Protein AF-A0A0K3BEA6-F1 (afdb_monomer)

Radius of gyration: 14.69 Å; Cα contacts (8 Å, |Δi|>4): 54; chains: 1; bounding box: 32×38×33 Å

Secondary structure (DSSP, 8-state):
--------------TT--EEEEEETTEEEEEEEETTEEEEEEEEHHHHHHHHHHHHHHHHHHHT-

Nearest PDB structures (foldseek):
  1wd1-assembly1_A  TM=5.810E-01  e=9.242E-01  Sulfolobus acidocaldarius
  4cj2-assembly2_D  TM=5.958E-01  e=9.242E-01  Sulfolobus acidocaldarius
  6rd4-assembly1_7  TM=5.572E-01  e=9.242E-01  Polytomella sp. Pringsheim 198.80
  1e8s-assembly1_A  TM=4.602E-01  e=1.619E+00  Homo sapiens
  4afi-assembly1_B  TM=4.770E-01  e=3.421E+00  Homo sapiens

Foldseek 3Di:
DDPDDPPDDDDDQDPPWDWDWDDDPQKIWIWTHDPVDTDIDIDGPVRVVVVVVVVVVVVVVVVVD

Structure (mmCIF, N/CA/C/O backbone):
data_AF-A0A0K3BEA6-F1
#
_entry.id   AF-A0A0K3BEA6-F1
#
loop_
_atom_site.group_PDB
_atom_site.id
_atom_site.type_symbol
_atom_site.label_atom_id
_atom_site.label_alt_id
_atom_site.label_comp_id
_atom_site.label_asym_id
_atom_site.label_entity_id
_atom_site.label_seq_id
_atom_site.pdbx_PDB_ins_code
_atom_site.Cartn_x
_atom_site.Cartn_y
_atom_site.Cartn_z
_atom_site.occupancy
_atom_site.B_iso_or_equiv
_atom_site.auth_seq_id
_atom_site.auth_comp_id
_atom_site.auth_asym_id
_atom_site.auth_atom_id
_atom_site.pdbx_PDB_model_num
ATOM 1 N N . MET A 1 1 ? 16.283 28.800 -9.968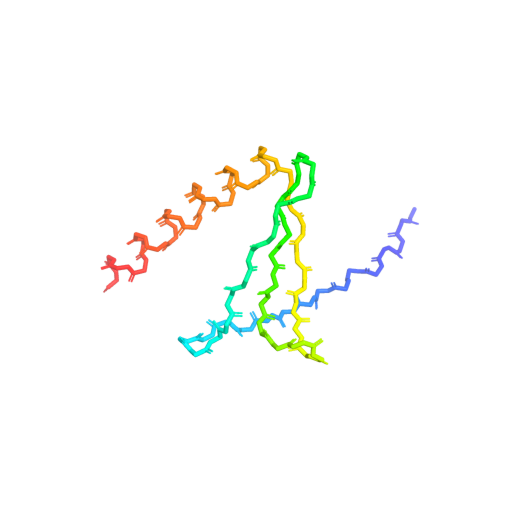 1.00 38.41 1 MET A N 1
ATOM 2 C CA . MET A 1 1 ? 14.877 28.660 -10.399 1.00 38.41 1 MET A CA 1
ATOM 3 C C . MET A 1 1 ? 14.724 27.251 -10.950 1.00 38.41 1 MET A C 1
ATOM 5 O O . MET A 1 1 ? 15.217 26.992 -12.037 1.00 38.41 1 MET A O 1
ATOM 9 N N . HIS A 1 2 ? 14.184 26.315 -10.165 1.00 43.81 2 HIS A N 1
ATOM 10 C CA . HIS A 1 2 ? 13.860 24.974 -10.659 1.00 43.81 2 HIS A CA 1
ATOM 11 C C . HIS A 1 2 ? 12.410 25.003 -11.146 1.00 43.81 2 HIS A C 1
ATOM 13 O O . HIS A 1 2 ? 11.494 25.009 -10.332 1.00 43.81 2 HIS A O 1
ATOM 19 N N . ASN A 1 3 ? 12.209 25.037 -12.463 1.00 58.91 3 ASN A N 1
ATOM 20 C CA . ASN A 1 3 ? 10.903 24.798 -13.078 1.00 58.91 3 ASN A CA 1
ATOM 21 C C . ASN A 1 3 ? 10.665 23.282 -13.138 1.00 58.91 3 ASN A C 1
ATOM 23 O O . ASN A 1 3 ? 10.671 22.685 -14.212 1.00 58.91 3 ASN A O 1
ATOM 27 N N . GLY A 1 4 ? 10.550 22.645 -11.972 1.00 50.94 4 GLY A N 1
ATOM 28 C CA . GLY A 1 4 ? 10.137 21.250 -11.891 1.00 50.94 4 GLY A CA 1
ATOM 29 C C . GLY A 1 4 ? 8.653 21.172 -12.217 1.00 50.94 4 GLY A C 1
ATOM 30 O O . GLY A 1 4 ? 7.836 21.717 -11.481 1.00 50.94 4 GLY A O 1
ATOM 31 N N . ILE A 1 5 ? 8.299 20.538 -13.331 1.00 54.38 5 ILE A N 1
ATOM 32 C CA . ILE A 1 5 ? 6.913 20.160 -13.594 1.00 54.38 5 ILE A CA 1
ATOM 33 C C . ILE A 1 5 ? 6.547 19.133 -12.516 1.00 54.38 5 ILE A C 1
ATOM 35 O O . ILE A 1 5 ? 7.062 18.017 -12.536 1.00 54.38 5 ILE A O 1
ATOM 39 N N . SER A 1 6 ? 5.705 19.526 -11.556 1.00 60.06 6 SER A N 1
ATOM 40 C CA . SER A 1 6 ? 5.057 18.576 -10.651 1.00 60.06 6 SER A CA 1
ATOM 41 C C . SER A 1 6 ? 4.004 17.844 -11.468 1.00 60.06 6 SER A C 1
ATOM 43 O O . SER A 1 6 ? 2.961 18.410 -11.794 1.00 60.06 6 SER A O 1
ATOM 45 N N . VAL A 1 7 ? 4.316 16.626 -11.904 1.00 57.44 7 VAL A N 1
ATOM 46 C CA . VAL A 1 7 ? 3.324 15.752 -12.529 1.00 57.44 7 VAL A CA 1
ATOM 47 C C . VAL A 1 7 ? 2.624 15.014 -11.398 1.00 57.44 7 VAL A C 1
ATOM 49 O O . VAL A 1 7 ? 3.074 13.951 -10.978 1.00 57.44 7 VAL A O 1
ATOM 52 N N . ASP A 1 8 ? 1.535 15.587 -10.892 1.00 68.31 8 ASP A N 1
ATOM 53 C CA . ASP A 1 8 ? 0.662 14.876 -9.962 1.00 68.31 8 ASP A CA 1
ATOM 54 C C . ASP A 1 8 ? -0.195 13.892 -10.761 1.00 68.31 8 ASP A C 1
ATOM 56 O O . ASP A 1 8 ? -1.082 14.273 -11.526 1.00 68.31 8 ASP A O 1
ATOM 60 N N . SER A 1 9 ? 0.110 12.605 -10.617 1.00 71.19 9 SER A N 1
ATOM 61 C CA . SER A 1 9 ? -0.747 11.526 -11.105 1.00 71.19 9 SER 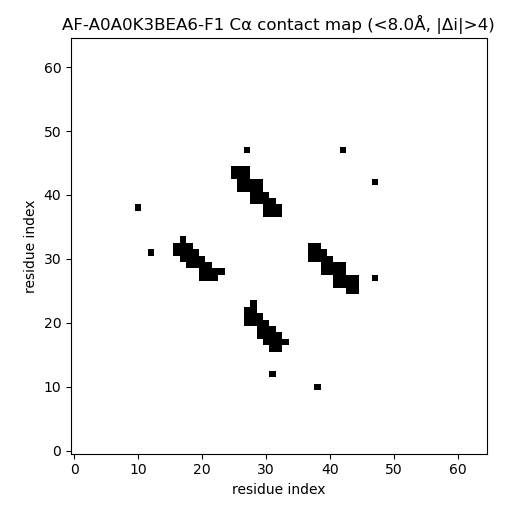A CA 1
ATOM 62 C C . SER A 1 9 ? -1.583 11.024 -9.939 1.00 71.19 9 SER A C 1
ATOM 64 O O . SER A 1 9 ? -1.041 10.609 -8.918 1.00 71.19 9 SER A O 1
ATOM 66 N N . TRP A 1 10 ? -2.903 11.072 -10.088 1.00 77.19 10 TRP A N 1
ATOM 67 C CA . TRP A 1 10 ? -3.850 10.573 -9.098 1.00 77.19 10 TRP A CA 1
ATOM 68 C C . TRP A 1 10 ? -4.515 9.308 -9.634 1.00 77.19 10 TRP A C 1
ATOM 70 O O . TRP A 1 10 ? -4.871 9.228 -10.810 1.00 77.19 10 TRP A O 1
ATOM 80 N N . ALA A 1 11 ? -4.659 8.313 -8.764 1.00 81.75 11 ALA A N 1
ATOM 81 C CA . ALA A 1 11 ? -5.364 7.074 -9.049 1.00 81.75 11 ALA A CA 1
ATOM 82 C C . ALA A 1 11 ? -6.348 6.798 -7.912 1.00 81.75 11 ALA A C 1
ATOM 84 O O . ALA A 1 11 ? -5.986 6.901 -6.740 1.00 81.75 11 ALA A O 1
ATOM 85 N N . LEU A 1 12 ? -7.583 6.448 -8.267 1.00 85.38 12 LEU A N 1
ATOM 86 C CA . LEU A 1 12 ? -8.557 5.907 -7.328 1.00 85.38 12 LEU A CA 1
ATOM 87 C C . LEU A 1 12 ? -8.424 4.381 -7.325 1.00 85.38 12 LEU A C 1
ATOM 89 O O . LEU A 1 12 ? -8.426 3.759 -8.387 1.00 85.38 12 LEU A O 1
ATOM 93 N N . VAL A 1 13 ? -8.281 3.793 -6.139 1.00 86.88 13 VAL A N 1
ATOM 94 C CA . VAL A 1 13 ? -8.223 2.341 -5.936 1.00 86.88 13 VAL A CA 1
ATOM 95 C C . VAL A 1 13 ? -9.527 1.925 -5.268 1.00 86.88 13 VAL A C 1
ATOM 97 O O . VAL A 1 13 ? -9.746 2.251 -4.104 1.00 86.88 13 VAL A O 1
ATOM 100 N N . GLU A 1 14 ? -10.392 1.252 -6.023 1.00 87.69 14 GLU A N 1
ATOM 101 C 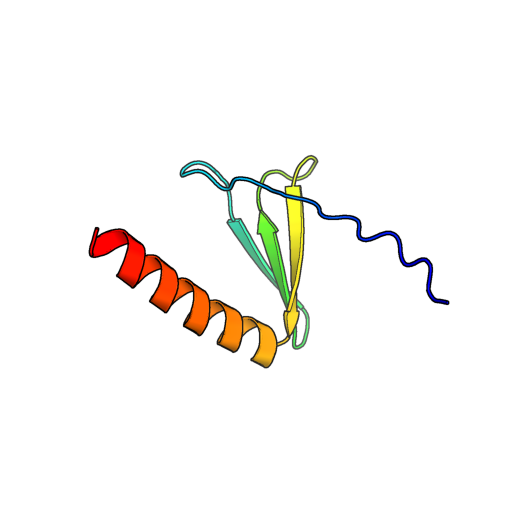CA . GLU A 1 14 ? -11.681 0.734 -5.54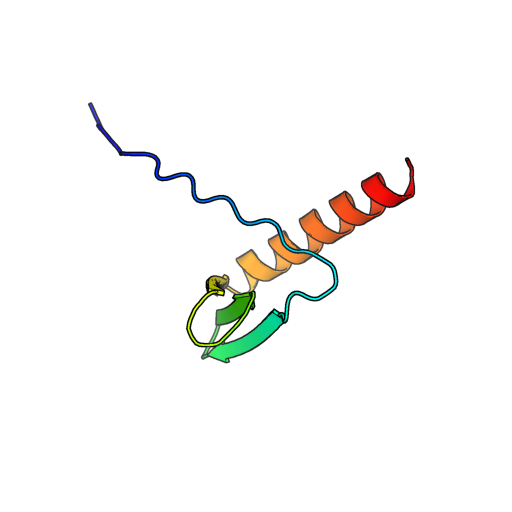9 1.00 87.69 14 GLU A CA 1
ATOM 102 C C . GLU A 1 14 ? -11.583 -0.763 -5.207 1.00 87.69 14 GLU A C 1
ATOM 104 O O . GLU A 1 14 ? -10.551 -1.401 -5.434 1.00 87.69 14 GLU A O 1
ATOM 109 N N . ASP A 1 15 ? -12.656 -1.324 -4.645 1.00 88.06 15 ASP A N 1
ATOM 110 C CA . ASP A 1 15 ? -12.694 -2.674 -4.062 1.00 88.06 15 ASP A CA 1
ATOM 111 C C . ASP A 1 15 ? -12.308 -3.807 -5.036 1.00 88.06 15 ASP A C 1
ATOM 113 O O . ASP A 1 15 ? -11.857 -4.870 -4.607 1.00 88.06 15 ASP A O 1
ATOM 117 N N . ASP A 1 16 ? -12.474 -3.605 -6.346 1.00 86.81 16 ASP A N 1
ATOM 118 C CA . ASP A 1 16 ? -12.155 -4.581 -7.395 1.00 86.81 16 ASP A CA 1
ATOM 119 C C . ASP A 1 16 ? -10.742 -4.416 -7.987 1.00 86.81 16 ASP A C 1
ATOM 121 O O . ASP A 1 16 ? -10.314 -5.201 -8.846 1.00 86.81 16 ASP A O 1
ATOM 125 N N . CYS A 1 17 ? -9.977 -3.429 -7.512 1.00 87.81 17 CYS A N 1
ATOM 126 C CA . CYS A 1 17 ? -8.625 -3.192 -7.984 1.00 87.81 17 CYS A CA 1
ATOM 127 C C . CYS A 1 17 ? -7.694 -4.325 -7.540 1.00 87.81 17 CYS A C 1
ATOM 129 O O . CYS A 1 17 ? -7.427 -4.549 -6.359 1.00 87.81 17 CYS A O 1
ATOM 131 N N . THR A 1 18 ? -7.141 -5.043 -8.518 1.00 90.19 18 THR A N 1
ATOM 132 C CA . THR A 1 18 ? -6.143 -6.076 -8.242 1.00 90.19 18 THR A CA 1
ATOM 133 C C . THR A 1 18 ? -4.838 -5.431 -7.782 1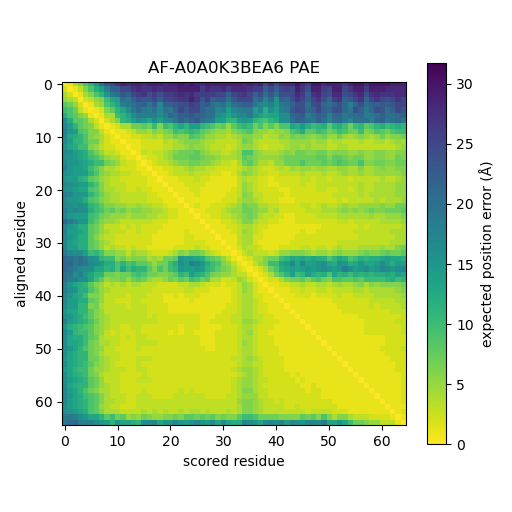.00 90.19 18 THR A C 1
ATOM 135 O O . THR A 1 18 ? -4.237 -4.665 -8.531 1.00 90.19 18 THR A O 1
ATOM 138 N N . ILE A 1 19 ? -4.361 -5.802 -6.594 1.00 92.38 19 ILE A N 1
ATOM 139 C CA . ILE A 1 19 ? -3.039 -5.415 -6.090 1.00 92.38 19 ILE A CA 1
ATOM 140 C C . ILE A 1 19 ? -2.142 -6.652 -6.096 1.00 92.38 19 ILE A C 1
ATOM 142 O O . ILE A 1 19 ? -2.469 -7.670 -5.485 1.00 92.38 19 ILE A O 1
ATOM 146 N N . LYS A 1 20 ? -1.014 -6.582 -6.804 1.00 93.62 20 LYS A N 1
ATOM 147 C CA . LYS A 1 20 ? 0.018 -7.629 -6.808 1.00 93.62 20 LYS A CA 1
ATOM 148 C C . LYS A 1 20 ? 1.305 -7.092 -6.222 1.00 93.62 20 LYS A C 1
ATOM 150 O O . LYS A 1 20 ? 1.623 -5.926 -6.425 1.00 93.62 20 LYS A O 1
ATOM 155 N N . VAL A 1 21 ? 2.036 -7.959 -5.532 1.00 95.62 21 VAL A N 1
ATOM 156 C CA . VAL A 1 21 ? 3.335 -7.626 -4.955 1.00 95.62 21 VAL A CA 1
ATOM 157 C C . VAL A 1 21 ? 4.344 -8.681 -5.367 1.00 95.62 21 VAL A C 1
ATOM 159 O O . VAL A 1 21 ? 4.108 -9.869 -5.151 1.00 95.62 21 VAL A O 1
ATOM 162 N N . ASP A 1 22 ? 5.466 -8.228 -5.911 1.00 96.31 22 ASP A N 1
ATOM 163 C CA . ASP A 1 22 ? 6.640 -9.045 -6.195 1.00 96.31 22 ASP A CA 1
ATOM 164 C C . ASP A 1 22 ? 7.834 -8.515 -5.389 1.00 96.31 22 ASP A C 1
ATOM 166 O O . ASP A 1 22 ? 8.018 -7.304 -5.253 1.00 96.31 22 ASP A O 1
ATOM 170 N N . ILE A 1 23 ? 8.659 -9.415 -4.849 1.00 97.62 23 ILE A N 1
ATOM 171 C CA . ILE A 1 23 ? 9.888 -9.044 -4.135 1.00 97.62 23 ILE A CA 1
ATOM 172 C C . ILE A 1 23 ? 11.080 -9.218 -5.073 1.00 97.62 23 ILE A C 1
ATOM 174 O O . ILE A 1 23 ? 11.298 -10.301 -5.618 1.00 97.62 23 ILE A O 1
ATOM 178 N N . ALA A 1 24 ? 11.864 -8.156 -5.239 1.00 93.88 24 ALA A N 1
ATOM 179 C CA . ALA A 1 24 ? 13.048 -8.133 -6.087 1.00 93.88 24 ALA A CA 1
ATOM 180 C C . ALA A 1 24 ? 14.228 -7.548 -5.305 1.00 93.88 24 ALA A C 1
ATOM 182 O O . ALA A 1 24 ? 14.357 -6.334 -5.165 1.00 93.88 24 ALA A O 1
ATOM 183 N N . GLY A 1 25 ? 15.093 -8.423 -4.787 1.00 95.19 25 GLY A N 1
ATOM 184 C CA . GLY A 1 25 ? 16.191 -8.007 -3.916 1.00 95.19 25 GLY A CA 1
ATOM 185 C C . GLY A 1 25 ? 15.670 -7.463 -2.585 1.00 95.19 25 GLY A C 1
ATOM 186 O O . GLY A 1 25 ? 14.986 -8.176 -1.858 1.00 95.19 25 GLY A O 1
ATOM 187 N N . ASP A 1 26 ? 15.999 -6.210 -2.285 1.00 95.25 26 ASP A N 1
ATOM 188 C CA . ASP A 1 26 ? 15.609 -5.459 -1.083 1.00 95.25 26 ASP A CA 1
ATOM 189 C C . ASP A 1 26 ? 14.391 -4.542 -1.307 1.00 95.25 26 ASP A C 1
ATOM 191 O O . ASP A 1 26 ? 14.089 -3.665 -0.490 1.00 95.25 26 ASP A O 1
ATOM 195 N N . GLN A 1 27 ? 13.689 -4.733 -2.427 1.00 97.44 27 GLN A N 1
ATOM 196 C CA . GLN A 1 27 ? 12.560 -3.907 -2.832 1.00 97.44 27 GLN A CA 1
ATOM 197 C C . GLN A 1 27 ? 11.286 -4.726 -3.017 1.00 97.44 27 GLN A C 1
ATOM 199 O O . GLN A 1 27 ? 11.306 -5.854 -3.517 1.00 97.44 27 GLN A O 1
ATOM 204 N N . ALA A 1 28 ? 10.159 -4.110 -2.671 1.00 98.00 28 ALA A N 1
ATOM 205 C CA . ALA 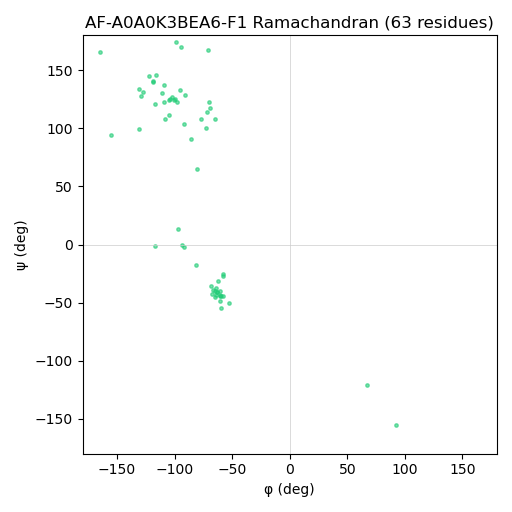A 1 28 ? 8.829 -4.610 -2.971 1.00 98.00 28 ALA A CA 1
ATOM 206 C C . ALA A 1 28 ? 8.227 -3.810 -4.130 1.00 98.00 28 ALA A C 1
ATOM 208 O O . ALA A 1 28 ? 8.146 -2.582 -4.073 1.00 98.00 28 ALA A O 1
ATOM 209 N N . GLN A 1 29 ? 7.798 -4.507 -5.178 1.00 96.38 29 GLN A N 1
ATOM 210 C CA . GLN A 1 29 ? 7.178 -3.924 -6.362 1.00 96.38 29 GLN A CA 1
ATOM 211 C C . GLN A 1 29 ? 5.678 -4.184 -6.313 1.00 96.38 29 GLN A C 1
ATOM 213 O O . GLN A 1 29 ? 5.233 -5.325 -6.425 1.00 96.38 29 GLN A O 1
ATOM 218 N N . PHE A 1 30 ? 4.907 -3.123 -6.121 1.00 94.62 30 PHE A N 1
ATOM 219 C CA . PHE A 1 30 ? 3.455 -3.156 -6.095 1.00 94.62 30 PHE A CA 1
ATOM 220 C C . PHE A 1 30 ? 2.922 -2.795 -7.472 1.00 94.62 30 PHE A C 1
ATOM 222 O O . PHE A 1 30 ? 3.318 -1.782 -8.042 1.00 94.62 30 PHE A O 1
ATOM 229 N N . ARG A 1 31 ? 1.973 -3.585 -7.962 1.00 92.44 31 ARG A N 1
ATOM 230 C CA . ARG A 1 31 ? 1.177 -3.279 -9.147 1.00 92.44 31 ARG A CA 1
ATOM 231 C C . ARG A 1 31 ? -0.285 -3.153 -8.760 1.00 92.44 31 ARG A C 1
ATOM 233 O O . ARG A 1 31 ? -0.875 -4.127 -8.296 1.00 92.44 31 ARG A O 1
ATOM 240 N N . PHE A 1 32 ? -0.861 -1.988 -9.018 1.00 91.31 32 PHE A N 1
ATOM 241 C CA . PHE A 1 32 ? -2.286 -1.707 -8.881 1.00 91.31 32 PHE A CA 1
ATOM 242 C C . PHE A 1 32 ? -2.938 -1.772 -10.265 1.00 91.31 32 PHE A C 1
ATOM 244 O O . PHE A 1 32 ? -2.513 -1.069 -11.181 1.00 91.31 32 PHE A O 1
ATOM 251 N N . GLY A 1 33 ? -3.961 -2.607 -10.430 1.00 87.56 33 GLY A N 1
ATOM 252 C CA . GLY A 1 33 ? -4.681 -2.789 -11.690 1.00 87.56 33 GLY A CA 1
ATOM 253 C C . GLY A 1 33 ? -4.149 -3.927 -12.573 1.00 87.56 33 GLY A C 1
ATOM 254 O O . GLY A 1 33 ? -3.592 -4.925 -12.107 1.00 87.56 33 GLY A O 1
ATOM 255 N N . GLY A 1 34 ? -4.392 -3.817 -13.882 1.00 76.06 34 GLY A N 1
ATOM 256 C CA . GLY A 1 34 ? -4.126 -4.867 -14.869 1.00 76.06 34 GLY A CA 1
ATOM 257 C C . GLY A 1 34 ? -2.763 -4.750 -15.560 1.00 76.06 34 GLY A C 1
ATOM 258 O O . GLY A 1 34 ? -2.081 -3.736 -15.483 1.00 76.06 34 GLY A O 1
ATOM 259 N N . ARG A 1 35 ? -2.377 -5.788 -16.319 1.00 63.59 35 ARG A N 1
ATOM 260 C CA . ARG A 1 35 ? -1.065 -5.880 -17.003 1.00 63.59 35 ARG A CA 1
ATOM 261 C C . ARG A 1 35 ? -0.773 -4.732 -17.989 1.00 63.59 35 ARG A C 1
ATOM 263 O O . ARG A 1 35 ? 0.394 -4.441 -18.214 1.00 63.59 35 ARG A O 1
ATOM 270 N N . ASN A 1 36 ? -1.807 -4.113 -18.565 1.00 68.06 36 ASN A N 1
ATOM 271 C CA . ASN A 1 36 ? -1.681 -3.083 -19.609 1.00 68.06 36 ASN A CA 1
ATOM 272 C C . ASN A 1 36 ? -2.222 -1.702 -19.185 1.00 68.06 36 ASN A C 1
ATOM 274 O O . ASN A 1 36 ? -2.177 -0.763 -19.973 1.00 68.06 36 ASN A O 1
ATOM 278 N N . SER A 1 37 ? -2.763 -1.587 -17.972 1.00 72.38 37 SER A N 1
ATOM 279 C CA . SER A 1 37 ? -3.317 -0.351 -17.416 1.00 72.38 37 SER A CA 1
ATOM 280 C C . SER A 1 37 ? -3.253 -0.463 -15.897 1.00 72.38 37 SER A C 1
ATOM 282 O O . SER A 1 37 ? -4.115 -1.089 -15.269 1.00 72.38 37 SER A O 1
ATOM 284 N N . GLY A 1 38 ? -2.185 0.070 -15.321 1.00 80.06 38 GLY A N 1
ATOM 285 C CA . GLY A 1 38 ? -1.927 -0.037 -13.898 1.00 80.06 38 GLY A CA 1
ATOM 286 C C . GLY A 1 38 ? -0.873 0.953 -13.436 1.00 80.06 38 GLY A C 1
ATOM 287 O O . GLY A 1 38 ? -0.172 1.559 -14.247 1.00 80.06 38 GLY A O 1
ATOM 288 N N . LEU A 1 39 ? -0.800 1.116 -12.124 1.00 87.69 39 LEU A N 1
ATOM 289 C CA . LEU A 1 39 ? 0.212 1.911 -11.451 1.00 87.69 39 LEU A CA 1
ATOM 290 C C . LEU A 1 39 ? 1.213 0.953 -10.813 1.00 87.69 39 LEU A C 1
ATOM 292 O O . LEU A 1 39 ? 0.822 0.096 -10.021 1.00 87.69 39 LEU A O 1
ATOM 296 N N . ASP A 1 40 ? 2.487 1.114 -11.152 1.00 90.62 40 ASP A N 1
ATOM 297 C CA . ASP A 1 40 ? 3.578 0.381 -10.521 1.00 90.62 40 ASP A CA 1
ATOM 298 C C . ASP A 1 40 ? 4.281 1.301 -9.514 1.00 90.62 40 ASP A C 1
ATOM 300 O O . ASP A 1 40 ? 4.686 2.413 -9.859 1.00 90.62 40 ASP A O 1
ATOM 304 N N . ILE A 1 41 ? 4.426 0.845 -8.269 1.00 92.75 41 ILE A N 1
ATOM 305 C CA . ILE A 1 41 ? 5.146 1.562 -7.211 1.00 92.75 41 ILE A CA 1
ATOM 306 C C . ILE A 1 41 ? 6.179 0.626 -6.595 1.00 92.75 41 ILE A C 1
ATOM 308 O O . ILE A 1 41 ? 5.867 -0.505 -6.232 1.00 92.75 41 ILE A O 1
ATOM 312 N N . VAL A 1 42 ? 7.413 1.104 -6.456 1.00 96.44 42 VAL A N 1
ATOM 313 C CA . VAL A 1 42 ? 8.507 0.342 -5.849 1.00 96.44 42 VAL A CA 1
ATOM 314 C C . VAL A 1 42 ? 8.870 0.960 -4.509 1.00 96.44 42 VAL A C 1
ATOM 316 O O . VAL A 1 42 ? 9.108 2.163 -4.419 1.00 96.44 42 VAL A O 1
ATOM 319 N N . PHE A 1 43 ? 8.945 0.126 -3.478 1.00 97.3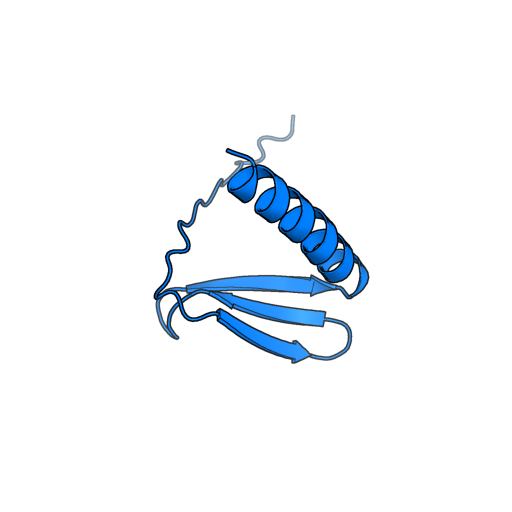8 43 PHE A N 1
ATOM 320 C CA . PHE A 1 43 ? 9.328 0.524 -2.130 1.00 97.38 43 PHE A CA 1
ATOM 321 C C . PHE A 1 43 ? 10.599 -0.203 -1.702 1.00 97.38 43 PHE A C 1
ATOM 323 O O . PHE A 1 43 ? 10.751 -1.396 -1.959 1.00 97.38 43 PHE A O 1
ATOM 330 N N . THR A 1 44 ? 11.489 0.495 -0.997 1.00 98.25 44 THR A N 1
ATOM 331 C CA . THR A 1 44 ? 12.485 -0.159 -0.133 1.00 98.25 44 THR A CA 1
ATOM 332 C C . THR A 1 44 ? 11.792 -0.757 1.091 1.00 98.25 44 THR A C 1
ATOM 334 O O . THR A 1 44 ? 10.652 -0.398 1.388 1.00 98.25 44 THR A O 1
ATOM 337 N N . GLU A 1 45 ? 12.483 -1.603 1.857 1.00 97.56 45 GLU A N 1
ATOM 338 C CA . GLU A 1 45 ? 11.952 -2.135 3.123 1.00 97.56 45 GLU A CA 1
ATOM 339 C C . GLU A 1 45 ? 11.462 -1.025 4.071 1.00 97.56 45 GLU A C 1
ATOM 341 O O . GLU A 1 45 ? 10.320 -1.052 4.528 1.00 97.56 45 GLU A O 1
ATOM 346 N N . GLN A 1 46 ? 12.287 0.000 4.314 1.00 98.00 46 GLN A N 1
ATOM 347 C CA . GLN A 1 46 ? 11.922 1.120 5.192 1.00 98.00 46 GLN A CA 1
ATOM 348 C C . GLN A 1 46 ? 10.761 1.946 4.626 1.00 98.00 46 GLN A C 1
ATOM 350 O O . GLN A 1 46 ? 9.870 2.355 5.370 1.00 98.00 46 GLN A O 1
ATOM 355 N N . GLY A 1 47 ? 10.747 2.174 3.308 1.00 97.94 47 GLY A N 1
ATOM 356 C CA . GLY A 1 47 ? 9.651 2.879 2.647 1.00 97.94 47 GLY A CA 1
ATOM 357 C C . GLY A 1 47 ? 8.328 2.121 2.764 1.00 97.94 47 GLY A C 1
ATOM 358 O O . GLY A 1 47 ? 7.294 2.730 3.037 1.00 97.94 47 GLY A O 1
ATOM 359 N N . LEU A 1 48 ? 8.366 0.793 2.621 1.00 97.81 48 LEU A N 1
ATOM 360 C CA . LEU A 1 48 ? 7.197 -0.066 2.778 1.00 97.81 48 LEU A CA 1
ATOM 361 C C . LEU A 1 48 ? 6.713 -0.097 4.232 1.00 97.81 48 LEU A C 1
ATOM 363 O O . LEU A 1 48 ? 5.512 0.007 4.465 1.00 97.81 48 LEU A O 1
ATOM 367 N N . ALA A 1 49 ? 7.623 -0.186 5.206 1.00 98.12 49 ALA A N 1
ATOM 368 C CA . ALA A 1 49 ? 7.269 -0.127 6.623 1.00 98.12 49 ALA A CA 1
ATOM 369 C C . ALA A 1 49 ? 6.533 1.180 6.965 1.00 98.12 49 ALA A C 1
ATOM 371 O O . ALA A 1 49 ? 5.477 1.150 7.597 1.00 98.12 49 ALA A O 1
ATOM 372 N N . ASN A 1 50 ? 7.032 2.313 6.461 1.00 98.25 50 ASN A N 1
ATOM 373 C CA . ASN A 1 50 ? 6.371 3.606 6.620 1.00 98.25 50 ASN A CA 1
ATOM 374 C C . ASN A 1 50 ? 4.9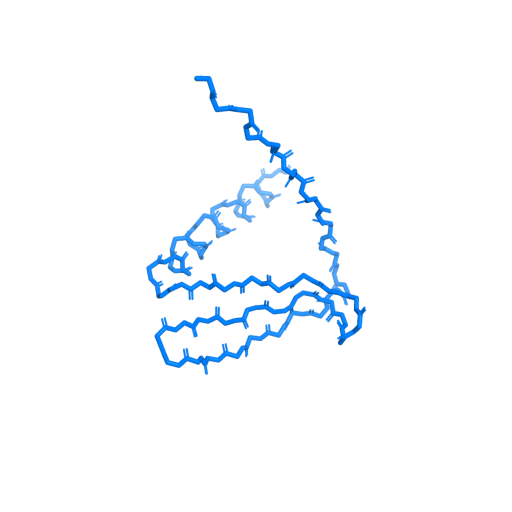91 3.643 5.933 1.00 98.25 50 ASN A C 1
ATOM 376 O O . ASN A 1 50 ? 4.034 4.148 6.513 1.00 98.25 50 ASN A O 1
ATOM 380 N N . LEU A 1 51 ? 4.845 3.076 4.727 1.00 96.94 51 LEU A N 1
ATOM 381 C CA . LEU A 1 51 ? 3.534 2.967 4.074 1.00 96.94 51 LEU A CA 1
ATOM 382 C C . LEU A 1 51 ? 2.545 2.155 4.921 1.00 96.94 51 LEU A C 1
ATOM 384 O O . LEU A 1 51 ? 1.394 2.566 5.063 1.00 96.94 51 LEU A O 1
ATOM 388 N N . VAL A 1 52 ? 2.969 1.020 5.482 1.00 98.12 52 VAL A N 1
ATOM 389 C CA . VAL A 1 52 ? 2.120 0.170 6.335 1.00 98.12 52 VAL A CA 1
ATOM 390 C C . VAL A 1 52 ? 1.643 0.937 7.567 1.00 98.12 52 VAL A C 1
ATOM 392 O O . VAL A 1 52 ? 0.456 0.889 7.886 1.00 98.12 52 VAL A O 1
ATOM 395 N N . GLU A 1 53 ? 2.531 1.679 8.228 1.00 98.38 53 GLU A N 1
ATOM 396 C CA . GLU A 1 53 ? 2.177 2.506 9.385 1.00 98.38 53 GLU A CA 1
ATOM 397 C C . GLU A 1 53 ? 1.125 3.563 9.019 1.00 98.38 53 GLU A C 1
ATOM 399 O O . GLU A 1 53 ? 0.041 3.595 9.606 1.00 98.38 53 GLU A O 1
ATOM 404 N N . GLN A 1 54 ? 1.402 4.379 7.997 1.00 98.38 54 GLN A N 1
ATOM 405 C CA . GLN A 1 54 ? 0.518 5.481 7.610 1.00 98.38 54 GLN A CA 1
ATOM 406 C C . GLN 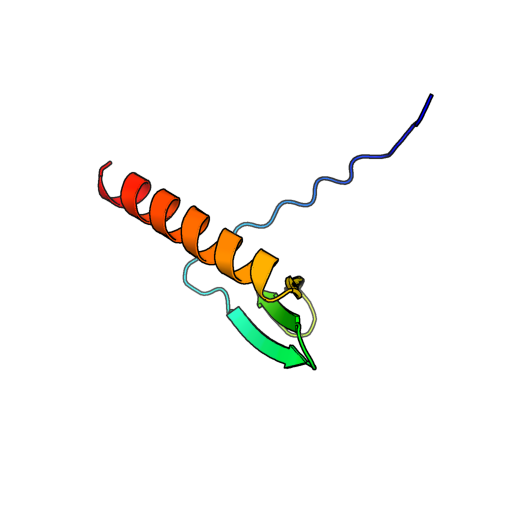A 1 54 ? -0.829 4.990 7.061 1.00 98.38 54 GLN A C 1
ATOM 408 O O . GLN A 1 54 ? -1.874 5.561 7.370 1.00 98.38 54 GLN A O 1
ATOM 413 N N . SER A 1 55 ? -0.834 3.911 6.272 1.00 96.75 55 SER A N 1
ATOM 414 C CA . SER A 1 55 ? -2.071 3.337 5.723 1.00 96.75 55 SER A CA 1
ATOM 415 C C . SER A 1 55 ? -2.946 2.697 6.804 1.00 96.75 55 SER A C 1
ATOM 417 O O . SER A 1 55 ? -4.171 2.816 6.747 1.00 96.75 55 SER A O 1
ATOM 419 N N . THR A 1 56 ? -2.338 2.080 7.823 1.00 98.19 56 THR A N 1
ATOM 420 C CA . THR A 1 56 ? -3.065 1.524 8.974 1.00 98.19 56 THR A CA 1
ATOM 421 C C . THR A 1 56 ? -3.738 2.627 9.786 1.00 98.19 56 THR A C 1
ATOM 423 O O . THR A 1 56 ? -4.916 2.504 10.126 1.00 98.19 56 THR A O 1
ATOM 426 N N . GLU A 1 57 ? -3.019 3.718 10.063 1.00 98.19 57 GLU A N 1
ATOM 427 C CA . GLU A 1 57 ? -3.569 4.869 10.785 1.00 98.19 57 GLU A CA 1
ATOM 428 C C . GLU A 1 57 ? -4.700 5.541 9.989 1.00 98.19 57 GLU A C 1
ATOM 430 O O . GLU A 1 57 ? -5.777 5.792 10.530 1.00 98.19 57 GLU A O 1
ATOM 435 N N . ALA A 1 58 ? -4.522 5.731 8.679 1.00 97.56 58 ALA A N 1
ATOM 436 C CA . ALA A 1 58 ? -5.567 6.273 7.812 1.00 97.56 58 ALA A CA 1
ATOM 437 C C . ALA A 1 58 ? -6.831 5.390 7.791 1.00 97.56 58 ALA A C 1
ATOM 439 O O . ALA A 1 58 ? -7.950 5.893 7.900 1.00 97.56 58 ALA A O 1
ATOM 440 N N . LEU A 1 59 ? -6.671 4.064 7.704 1.00 97.50 59 LEU A N 1
ATOM 441 C CA . LEU A 1 59 ? -7.798 3.129 7.734 1.00 97.50 59 LEU A CA 1
ATOM 442 C C . LEU A 1 59 ? -8.537 3.157 9.077 1.00 97.50 59 LEU A C 1
ATOM 444 O O . LEU A 1 59 ? -9.762 3.033 9.107 1.00 97.50 59 LEU A O 1
ATOM 448 N N . LYS A 1 60 ? -7.810 3.310 10.188 1.00 98.19 60 LYS A N 1
ATOM 449 C CA . LYS A 1 60 ? -8.416 3.470 11.512 1.00 98.19 60 LYS A CA 1
ATOM 450 C C . LYS A 1 60 ? -9.303 4.714 11.552 1.00 98.19 60 LYS A C 1
ATOM 452 O O . LYS A 1 60 ? -10.465 4.601 11.927 1.00 98.19 60 LYS A O 1
ATOM 457 N N . GLN A 1 61 ? -8.797 5.854 11.087 1.00 98.00 61 GLN A N 1
ATOM 458 C CA . GLN A 1 61 ? -9.557 7.106 11.058 1.00 98.00 61 GLN A CA 1
ATOM 459 C C . GLN A 1 61 ? -10.818 7.010 10.191 1.00 98.00 61 GLN A C 1
ATOM 461 O O . GLN A 1 61 ? -11.864 7.502 10.595 1.00 98.00 61 GLN A O 1
ATOM 466 N N . LEU A 1 62 ? -10.757 6.334 9.036 1.00 97.00 62 LEU A N 1
ATOM 467 C CA . LEU A 1 62 ? -11.933 6.112 8.181 1.00 97.00 62 LEU A CA 1
ATOM 468 C C . LEU A 1 62 ? -13.033 5.284 8.861 1.00 97.00 62 LEU A C 1
ATOM 470 O O . LEU A 1 62 ? -14.205 5.472 8.564 1.00 97.00 62 LEU A O 1
ATOM 474 N N . ARG A 1 63 ? -12.668 4.361 9.756 1.00 96.88 63 ARG A N 1
ATOM 475 C CA . ARG A 1 63 ? -13.618 3.506 10.492 1.00 96.88 63 ARG A CA 1
ATOM 476 C C . ARG A 1 63 ? -14.238 4.184 11.711 1.00 96.88 63 ARG A C 1
ATOM 478 O O . ARG A 1 63 ? -15.216 3.670 12.243 1.00 96.88 63 ARG A O 1
ATOM 485 N N . GLU A 1 64 ? -13.627 5.263 12.184 1.00 95.50 64 GLU A N 1
ATOM 486 C CA . GLU A 1 64 ? -14.101 6.056 13.323 1.00 95.50 64 GLU A CA 1
ATOM 487 C C . GLU A 1 64 ? -15.022 7.215 12.891 1.00 95.50 64 GLU A C 1
ATOM 489 O O . GLU A 1 64 ? -15.527 7.936 13.753 1.00 95.50 64 GLU A O 1
ATOM 494 N N . GLN A 1 65 ? -15.246 7.382 11.580 1.00 72.81 65 GLN A N 1
ATOM 495 C CA . GLN A 1 65 ? -16.284 8.252 11.010 1.00 72.81 65 GLN A CA 1
ATOM 496 C C . GLN A 1 65 ? -17.666 7.599 11.099 1.00 72.81 65 GLN A C 1
ATOM 498 O O . GLN A 1 65 ? -18.636 8.351 11.351 1.00 72.81 65 GLN A O 1
#

Mean predicted aligned error: 6.57 Å

pLDDT: mean 86.8, std 15.1, range [38.41, 98.38]

Sequence (65 aa):
MHNGISVDSWALVEDDCTIKVDIAGDQAQFRFGGRNSGLDIVFTEQGLANLVEQSTEALKQLREQ

Solvent-accessible surface area (backbone atoms only — not comparable to full-atom values): 4194 Å² total; per-residue (Å²): 137,85,88,71,81,82,79,84,82,86,81,89,83,58,96,83,54,46,75,46,78,48,81,58,91,73,29,42,38,34,35,40,48,50,99,90,57,58,52,76,47,77,29,44,61,70,55,44,53,51,47,52,52,55,52,51,53,53,53,51,56,66,72,75,108